Protein AF-A0A131YP50-F1 (afdb_monomer_lite)

Sequence (116 aa):
MTFRFIVFHRSYYYNGKKLSFRLEGDFDPRQKARMTIISKVGTLNQTEEIIFMSKRLTCAVVRVTPNFGSFVKMYDLRIRNSTTREPIESKCLDVFKSRAGRKIYVLYQNRCQYLP

Structure (mmCIF, N/CA/C/O backbone):
data_AF-A0A131YP50-F1
#
_entry.id   AF-A0A131YP50-F1
#
loop_
_atom_site.group_PDB
_atom_site.id
_atom_site.type_symbol
_atom_site.label_atom_id
_atom_site.label_alt_id
_atom_site.label_comp_id
_atom_site.label_asym_id
_atom_site.label_entity_id
_atom_site.label_seq_id
_atom_site.pdbx_PDB_ins_code
_atom_site.Cartn_x
_atom_site.Cartn_y
_atom_site.Cartn_z
_atom_site.occupancy
_atom_site.B_iso_or_equiv
_atom_site.auth_seq_id
_atom_site.auth_comp_id
_atom_site.auth_asym_id
_atom_site.auth_atom_id
_atom_site.pdbx_PDB_model_num
ATOM 1 N N . MET A 1 1 ? 14.961 -12.827 13.764 1.00 45.44 1 MET A N 1
ATOM 2 C CA . MET A 1 1 ? 15.251 -13.183 12.360 1.00 45.44 1 MET A CA 1
ATOM 3 C C . MET A 1 1 ? 14.744 -12.039 11.489 1.00 45.44 1 MET A C 1
ATOM 5 O O . MET A 1 1 ? 13.543 -11.812 11.455 1.00 45.44 1 MET A O 1
ATOM 9 N N . THR A 1 2 ? 15.636 -11.239 10.907 1.00 60.88 2 THR A N 1
ATOM 10 C CA . THR A 1 2 ? 15.261 -10.121 10.024 1.00 60.88 2 THR A CA 1
ATOM 11 C C . THR A 1 2 ? 15.394 -10.627 8.597 1.00 60.88 2 THR A C 1
ATOM 13 O O . THR A 1 2 ? 16.505 -10.866 8.131 1.00 60.88 2 THR A O 1
ATOM 16 N N . PHE A 1 3 ? 14.272 -10.888 7.932 1.00 70.38 3 PHE A N 1
ATOM 17 C CA . PHE A 1 3 ? 14.297 -11.335 6.543 1.00 70.38 3 PHE A CA 1
ATOM 18 C C . PHE A 1 3 ? 14.768 -10.183 5.657 1.00 70.38 3 PHE A C 1
ATOM 20 O O . PHE A 1 3 ? 14.215 -9.089 5.723 1.00 70.38 3 PHE A O 1
ATOM 27 N N . ARG A 1 4 ? 15.806 -10.431 4.852 1.00 86.94 4 ARG A N 1
ATOM 28 C CA . ARG A 1 4 ? 16.319 -9.459 3.879 1.00 86.94 4 ARG A CA 1
ATOM 29 C C . ARG A 1 4 ? 15.346 -9.277 2.714 1.00 86.94 4 ARG A C 1
ATOM 31 O O . ARG A 1 4 ? 15.115 -8.159 2.294 1.00 86.94 4 ARG A O 1
ATOM 38 N N . PHE A 1 5 ? 14.722 -10.359 2.256 1.00 90.75 5 PHE A N 1
ATOM 39 C CA . PHE A 1 5 ? 13.765 -10.339 1.155 1.00 90.75 5 PHE A CA 1
ATOM 40 C C . PHE A 1 5 ? 12.551 -11.228 1.446 1.00 90.75 5 PHE A C 1
ATOM 42 O O . PHE A 1 5 ? 12.571 -12.060 2.357 1.00 90.75 5 PHE A O 1
ATOM 49 N N . ILE A 1 6 ? 11.501 -11.064 0.646 1.00 91.81 6 ILE A N 1
ATOM 50 C CA . ILE A 1 6 ? 10.302 -11.900 0.632 1.00 91.81 6 ILE A CA 1
ATOM 51 C C . ILE A 1 6 ? 9.931 -12.261 -0.804 1.00 91.81 6 ILE A C 1
ATOM 53 O O . ILE A 1 6 ? 9.977 -11.431 -1.707 1.00 91.81 6 ILE A O 1
ATOM 57 N N . VAL A 1 7 ? 9.509 -13.504 -1.014 1.00 91.50 7 VAL A N 1
ATOM 58 C CA . VAL A 1 7 ? 8.858 -13.922 -2.256 1.00 91.50 7 VAL A CA 1
ATOM 59 C C . VAL A 1 7 ? 7.366 -14.022 -1.997 1.00 91.50 7 VAL A C 1
ATOM 61 O O . VAL A 1 7 ? 6.943 -14.678 -1.047 1.00 91.50 7 VAL A O 1
ATOM 64 N N . PHE A 1 8 ? 6.561 -13.400 -2.850 1.00 90.56 8 PHE A N 1
ATOM 65 C CA . PHE A 1 8 ? 5.110 -13.417 -2.710 1.00 90.56 8 PHE A CA 1
ATOM 66 C C . PHE A 1 8 ? 4.415 -13.448 -4.067 1.00 90.56 8 PHE A C 1
ATOM 68 O O . PHE A 1 8 ? 4.962 -13.032 -5.087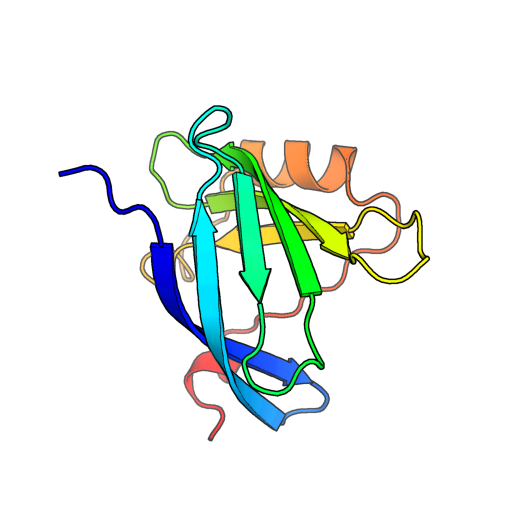 1.00 90.56 8 PHE A O 1
ATOM 75 N N . HIS A 1 9 ? 3.178 -13.936 -4.071 1.00 89.19 9 HIS A N 1
ATOM 76 C CA . HIS A 1 9 ? 2.296 -13.822 -5.223 1.00 89.19 9 HIS A CA 1
ATOM 77 C C . HIS A 1 9 ? 1.428 -12.579 -5.080 1.00 89.19 9 HIS A C 1
ATOM 79 O O . HIS A 1 9 ? 0.835 -12.338 -4.027 1.00 89.19 9 HIS A O 1
ATOM 85 N N . ARG A 1 10 ? 1.331 -11.795 -6.151 1.00 88.38 10 ARG A N 1
ATOM 86 C CA . ARG A 1 10 ? 0.412 -10.662 -6.235 1.00 88.38 10 ARG A CA 1
ATOM 87 C C . ARG A 1 10 ? -0.520 -10.846 -7.411 1.00 88.38 10 ARG A C 1
ATOM 89 O O . ARG A 1 10 ? -0.062 -11.032 -8.535 1.00 88.38 10 ARG A O 1
ATOM 96 N N . SER A 1 11 ? -1.812 -10.745 -7.135 1.00 85.69 11 SER A N 1
ATOM 97 C CA . SER A 1 11 ? -2.850 -10.738 -8.154 1.00 85.69 11 SER A CA 1
ATOM 98 C C . SER A 1 11 ? -3.301 -9.312 -8.450 1.00 85.69 11 SER A C 1
ATOM 100 O O . SER A 1 11 ? -3.556 -8.532 -7.534 1.00 85.69 11 SER A O 1
ATOM 102 N N . TYR A 1 12 ? -3.419 -8.994 -9.731 1.00 81.75 12 TYR A N 1
ATOM 103 C CA . TYR A 1 12 ? -3.972 -7.752 -10.248 1.00 81.75 12 TYR A CA 1
ATOM 104 C C . TYR A 1 12 ? -5.308 -8.057 -10.911 1.00 81.75 12 TYR A C 1
ATOM 106 O O . TYR A 1 12 ? -5.417 -9.010 -11.682 1.00 81.75 12 TYR A O 1
ATOM 114 N N . TYR A 1 13 ? -6.313 -7.244 -10.608 1.00 79.44 13 TYR A N 1
ATOM 115 C CA . TYR A 1 13 ? -7.654 -7.386 -11.155 1.00 79.44 13 TYR A CA 1
ATOM 116 C C . TYR A 1 13 ? -7.880 -6.291 -12.191 1.00 79.44 13 TYR A C 1
ATOM 118 O O . TYR A 1 13 ? -7.902 -5.108 -11.854 1.00 79.44 13 TYR A O 1
ATOM 126 N N . TYR A 1 14 ? -8.018 -6.682 -13.454 1.00 73.44 14 TYR A N 1
ATOM 127 C CA . TYR A 1 14 ? -8.229 -5.755 -14.560 1.00 73.44 14 TYR A CA 1
ATOM 128 C C . TYR A 1 14 ? -9.206 -6.356 -15.564 1.00 73.44 14 TYR A C 1
ATOM 130 O O . TYR A 1 14 ? -9.042 -7.497 -15.990 1.00 73.44 14 TYR A O 1
ATOM 138 N N . ASN A 1 15 ? -10.232 -5.587 -15.931 1.00 76.88 15 ASN A N 1
ATOM 139 C CA . ASN A 1 15 ? -11.249 -5.984 -16.906 1.00 76.88 15 ASN A CA 1
ATOM 140 C C . ASN A 1 15 ? -11.853 -7.387 -16.646 1.00 76.88 15 ASN A C 1
ATOM 142 O O . ASN A 1 15 ? -11.928 -8.226 -17.539 1.00 76.88 15 ASN A O 1
ATOM 146 N N . GLY A 1 16 ? -12.198 -7.678 -15.384 1.00 73.94 16 GLY A N 1
ATOM 147 C CA . GLY A 1 16 ? -12.763 -8.971 -14.968 1.00 73.94 16 GLY A CA 1
ATOM 148 C C . GLY A 1 16 ? -11.778 -10.147 -14.946 1.00 73.94 16 GLY A C 1
ATOM 149 O O . GLY A 1 16 ? -12.179 -11.254 -14.603 1.00 73.94 16 GLY A O 1
ATOM 150 N N . LYS A 1 17 ? -10.500 -9.926 -15.270 1.00 79.06 17 LYS A N 1
ATOM 151 C CA . LYS A 1 17 ? -9.445 -10.946 -15.245 1.00 79.06 17 LYS A CA 1
ATOM 152 C C . LYS A 1 17 ? -8.533 -10.766 -14.036 1.00 79.06 17 LYS A C 1
ATOM 154 O O . LYS A 1 17 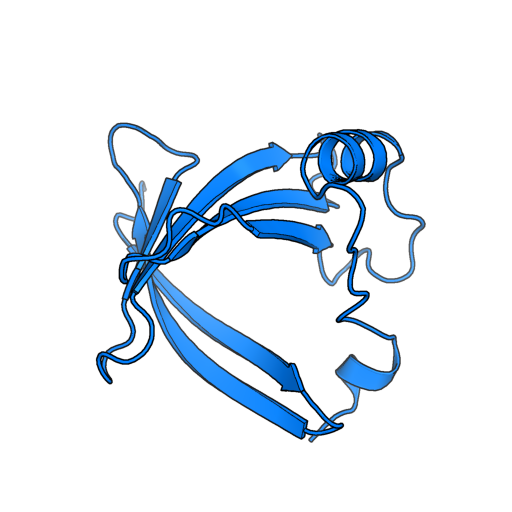? -8.299 -9.641 -13.585 1.00 79.06 17 LYS A O 1
ATOM 159 N N . LYS A 1 18 ? -7.985 -11.879 -13.551 1.00 84.75 18 LYS A N 1
ATOM 160 C CA . LYS A 1 18 ? -6.974 -11.938 -12.495 1.00 84.75 18 LYS A CA 1
ATOM 161 C C . LYS A 1 18 ? -5.624 -12.308 -13.110 1.00 84.75 18 LYS A C 1
ATOM 163 O O . LYS A 1 18 ? -5.466 -13.377 -13.687 1.00 84.75 18 LYS A O 1
ATOM 168 N N . LEU A 1 19 ? -4.638 -11.429 -12.979 1.00 83.44 19 LEU A N 1
ATOM 169 C CA . LEU A 1 19 ? -3.259 -11.683 -13.402 1.00 83.44 19 LEU A CA 1
ATOM 170 C C . LEU A 1 19 ? -2.392 -11.860 -12.164 1.00 83.44 19 LEU A C 1
ATOM 172 O O . LEU A 1 19 ? -2.280 -10.932 -11.368 1.00 83.44 19 LEU A O 1
ATOM 176 N N . SER A 1 20 ? -1.791 -13.034 -11.988 1.00 85.50 20 SER A N 1
ATOM 177 C CA . SER A 1 20 ? -0.980 -13.338 -10.806 1.00 85.50 20 SER A CA 1
ATOM 178 C C . SER A 1 20 ? 0.497 -13.429 -11.157 1.00 85.50 20 SER A C 1
ATOM 180 O O . SER A 1 20 ? 0.889 -14.207 -12.020 1.00 85.50 20 SER A O 1
ATOM 182 N N . PHE A 1 21 ? 1.322 -12.664 -10.447 1.00 85.50 21 PHE A N 1
ATOM 183 C CA . PHE A 1 21 ? 2.768 -12.627 -10.641 1.00 85.50 21 PHE A CA 1
ATOM 184 C C . PHE A 1 21 ? 3.476 -13.085 -9.374 1.00 85.50 21 PHE A C 1
ATOM 186 O O . PHE A 1 21 ? 3.102 -12.689 -8.267 1.00 85.50 21 PHE A O 1
ATOM 193 N N . ARG A 1 22 ? 4.516 -13.904 -9.540 1.00 88.94 22 ARG A N 1
ATOM 194 C CA . ARG A 1 22 ? 5.468 -14.220 -8.474 1.00 88.94 22 ARG A CA 1
ATOM 195 C C . ARG A 1 22 ? 6.511 -13.109 -8.431 1.00 88.94 22 ARG A C 1
ATOM 197 O O . ARG A 1 22 ? 7.260 -12.930 -9.389 1.00 88.94 22 ARG A O 1
ATOM 204 N N . LEU A 1 23 ? 6.540 -12.375 -7.331 1.00 90.12 23 LEU A N 1
ATOM 205 C CA . LEU A 1 23 ? 7.381 -11.203 -7.132 1.00 90.12 23 LEU A CA 1
ATOM 206 C C . LEU A 1 23 ? 8.385 -11.458 -6.013 1.00 90.12 23 LEU A C 1
ATOM 208 O O . LEU A 1 23 ? 8.130 -12.243 -5.096 1.00 90.12 23 LEU A O 1
ATOM 212 N N . GLU A 1 24 ? 9.516 -10.773 -6.100 1.00 91.94 24 GLU A N 1
ATOM 213 C CA . GLU A 1 24 ? 10.513 -10.708 -5.042 1.00 91.94 24 GLU A CA 1
ATOM 214 C C . GLU A 1 24 ? 10.572 -9.273 -4.521 1.00 91.94 24 GLU A C 1
ATOM 216 O O . GLU A 1 24 ? 10.618 -8.324 -5.305 1.00 91.94 24 GLU A O 1
ATOM 221 N N . GLY A 1 25 ? 10.492 -9.117 -3.205 1.00 92.06 25 GLY A N 1
ATOM 222 C CA . GLY A 1 25 ? 10.605 -7.843 -2.515 1.00 92.06 25 GLY A CA 1
ATOM 223 C C . GLY A 1 25 ? 11.841 -7.837 -1.631 1.00 92.06 25 GLY A C 1
ATOM 224 O O . GLY A 1 25 ? 11.914 -8.645 -0.711 1.00 92.06 25 GLY A O 1
ATOM 225 N N . ASP A 1 26 ? 12.784 -6.937 -1.887 1.00 92.50 26 ASP A N 1
ATOM 226 C CA . ASP A 1 26 ? 13.959 -6.709 -1.038 1.00 92.50 26 ASP A CA 1
ATOM 227 C C . ASP A 1 26 ? 13.659 -5.565 -0.061 1.00 92.50 26 ASP A C 1
ATOM 229 O O . ASP A 1 26 ? 13.211 -4.489 -0.474 1.00 92.50 26 ASP A O 1
ATOM 233 N N . PHE A 1 27 ? 13.844 -5.798 1.236 1.00 92.44 27 PHE A N 1
ATOM 234 C CA . PHE A 1 27 ? 13.576 -4.801 2.270 1.00 92.44 27 PHE A CA 1
ATOM 235 C C . PHE A 1 27 ? 14.779 -3.877 2.440 1.00 92.44 27 PHE A C 1
ATOM 237 O O . PHE A 1 27 ? 15.919 -4.327 2.551 1.00 92.44 27 PHE A O 1
ATOM 244 N N . ASP A 1 28 ? 14.528 -2.571 2.532 1.00 89.69 28 ASP A N 1
ATOM 245 C CA . ASP A 1 28 ? 15.595 -1.612 2.808 1.00 89.69 28 ASP A CA 1
ATOM 246 C C . ASP A 1 28 ? 16.072 -1.778 4.271 1.00 89.69 28 ASP A C 1
ATOM 248 O O . ASP A 1 28 ? 15.286 -1.585 5.207 1.00 89.69 28 ASP A O 1
ATOM 252 N N . PRO A 1 29 ? 17.357 -2.111 4.512 1.00 88.81 29 PRO A N 1
ATOM 253 C CA . PRO A 1 29 ? 17.870 -2.350 5.861 1.00 88.81 29 PRO A CA 1
ATOM 254 C C . PRO A 1 29 ? 17.897 -1.081 6.725 1.00 88.81 29 PRO A C 1
ATOM 256 O O . PRO A 1 29 ? 17.923 -1.173 7.954 1.00 88.81 29 PRO A O 1
ATOM 259 N N . ARG A 1 30 ? 17.889 0.104 6.102 1.00 90.50 30 ARG A N 1
ATOM 260 C CA . ARG A 1 30 ? 17.863 1.411 6.776 1.00 90.50 30 ARG A CA 1
ATOM 261 C C . ARG A 1 30 ? 16.438 1.939 6.918 1.00 90.50 30 ARG A C 1
ATOM 263 O O . ARG A 1 30 ? 16.152 2.666 7.866 1.00 90.50 30 ARG A O 1
ATOM 270 N N . GLN A 1 31 ? 15.539 1.567 6.008 1.00 91.12 31 GLN A N 1
ATOM 271 C CA . GLN A 1 31 ? 14.146 2.014 5.989 1.00 91.12 31 GLN A CA 1
ATOM 272 C C . GLN A 1 31 ? 13.189 0.822 6.059 1.00 91.12 31 GLN A C 1
ATOM 274 O O . GLN A 1 31 ? 12.668 0.365 5.050 1.00 91.12 31 GLN A O 1
ATOM 279 N N . LYS A 1 32 ? 12.870 0.363 7.276 1.00 88.50 32 LYS A N 1
ATOM 280 C CA . LYS A 1 32 ? 12.021 -0.828 7.509 1.00 88.50 32 LYS A CA 1
ATOM 281 C C . LYS A 1 32 ? 10.639 -0.787 6.838 1.00 88.50 32 LYS A C 1
ATOM 283 O O . LYS A 1 32 ? 10.024 -1.827 6.643 1.00 88.50 32 LYS A O 1
ATOM 288 N N . ALA A 1 33 ? 10.130 0.405 6.528 1.00 93.00 33 ALA A N 1
ATOM 289 C CA . ALA A 1 33 ? 8.848 0.598 5.855 1.00 93.00 33 ALA A CA 1
ATOM 290 C C . ALA A 1 33 ? 8.936 0.486 4.323 1.00 93.00 33 ALA A C 1
ATOM 292 O O . ALA A 1 33 ? 7.901 0.557 3.662 1.00 93.00 33 ALA A O 1
ATOM 293 N N . ARG A 1 34 ? 10.143 0.350 3.762 1.00 94.25 34 ARG A N 1
ATOM 294 C CA . ARG A 1 34 ? 10.425 0.401 2.330 1.00 94.25 34 ARG A CA 1
ATOM 295 C C . ARG A 1 34 ? 10.835 -0.971 1.800 1.00 94.25 34 ARG A C 1
ATOM 297 O O . ARG A 1 34 ? 11.687 -1.648 2.371 1.00 94.25 34 ARG A O 1
ATOM 304 N N . MET A 1 35 ? 10.245 -1.344 0.672 1.00 93.75 35 MET A N 1
ATOM 305 C CA . MET A 1 35 ? 10.520 -2.576 -0.056 1.00 93.75 35 MET A CA 1
ATOM 306 C C . MET A 1 35 ? 10.674 -2.268 -1.546 1.00 93.75 35 MET A C 1
ATOM 308 O O . MET A 1 35 ? 9.842 -1.573 -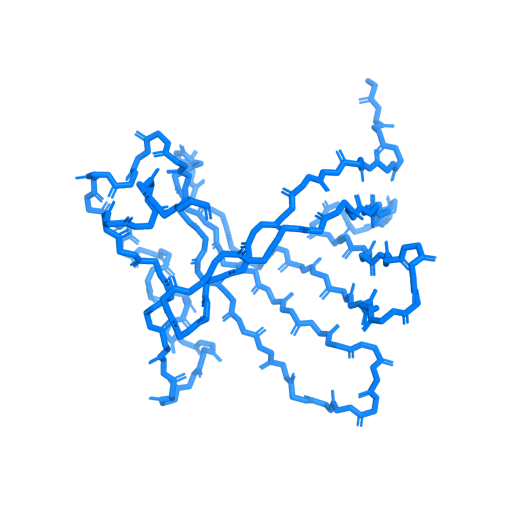2.131 1.00 93.75 35 MET A O 1
ATOM 312 N N . THR A 1 36 ? 11.716 -2.802 -2.171 1.00 92.31 36 THR A N 1
ATOM 313 C CA . THR A 1 36 ? 11.915 -2.731 -3.622 1.00 92.31 36 THR A CA 1
ATOM 314 C C . THR A 1 36 ? 11.427 -4.026 -4.243 1.00 92.31 36 THR A C 1
ATOM 316 O O . THR A 1 36 ? 11.887 -5.100 -3.874 1.00 92.31 36 THR A O 1
ATOM 319 N N . ILE A 1 37 ? 10.488 -3.932 -5.178 1.00 91.12 37 ILE A N 1
ATOM 320 C CA . ILE A 1 37 ? 9.923 -5.087 -5.870 1.00 91.12 37 ILE A CA 1
ATOM 321 C C . ILE A 1 37 ? 10.604 -5.255 -7.216 1.00 91.12 37 ILE A C 1
ATOM 323 O O . ILE A 1 37 ? 10.604 -4.330 -8.032 1.00 91.12 37 ILE A O 1
ATOM 327 N N . ILE A 1 38 ? 11.095 -6.469 -7.455 1.00 82.69 38 ILE A N 1
ATOM 328 C CA . ILE A 1 38 ? 11.735 -6.886 -8.696 1.00 82.69 38 ILE A CA 1
ATOM 329 C C . ILE A 1 38 ? 10.960 -8.086 -9.256 1.00 82.69 38 ILE A C 1
ATOM 331 O O . ILE A 1 38 ? 10.793 -9.122 -8.606 1.00 82.69 38 ILE A O 1
ATOM 335 N N . SER A 1 39 ? 10.458 -7.953 -10.483 1.00 74.44 39 SER A N 1
ATOM 336 C CA . SER A 1 39 ? 9.960 -9.085 -11.269 1.00 74.44 39 SER A CA 1
ATOM 337 C C . SER A 1 39 ? 11.134 -9.808 -11.928 1.00 74.44 39 SER A C 1
ATOM 339 O O . SER A 1 39 ? 11.930 -9.175 -12.620 1.00 74.44 39 SER A O 1
ATOM 341 N N . LYS A 1 40 ? 11.206 -11.142 -11.803 1.00 63.81 40 LYS A N 1
ATOM 342 C CA . LYS A 1 40 ? 12.200 -11.969 -12.523 1.00 63.81 40 LYS A CA 1
ATOM 343 C C . LYS A 1 40 ? 12.106 -11.839 -14.050 1.00 63.81 40 LYS A C 1
ATOM 345 O O . LYS A 1 40 ? 13.061 -12.162 -14.740 1.00 63.81 40 LYS A O 1
ATOM 350 N N . VAL A 1 41 ? 10.972 -11.358 -14.565 1.00 60.59 41 VAL A N 1
ATOM 351 C CA . VAL A 1 41 ? 10.721 -11.133 -16.000 1.00 60.59 41 VAL A CA 1
ATOM 352 C C . VAL A 1 41 ? 11.027 -9.675 -16.404 1.00 60.59 41 VAL A C 1
ATOM 354 O O . VAL A 1 41 ? 10.693 -9.250 -17.502 1.00 60.59 41 VAL A O 1
ATOM 357 N N . GLY A 1 42 ? 11.618 -8.866 -15.513 1.00 53.69 42 GLY A N 1
ATOM 358 C CA . GLY A 1 42 ? 12.086 -7.500 -15.801 1.00 53.69 42 GLY A CA 1
ATOM 359 C C . GLY A 1 42 ? 10.997 -6.434 -15.991 1.00 53.69 42 GLY A C 1
ATOM 360 O O . GLY A 1 42 ? 11.306 -5.252 -16.093 1.00 53.69 42 GLY A O 1
ATOM 361 N N . THR A 1 43 ? 9.719 -6.815 -16.000 1.00 63.78 43 THR A N 1
ATOM 362 C CA . THR A 1 43 ? 8.592 -5.928 -16.342 1.00 63.78 43 THR A CA 1
ATOM 363 C C . THR A 1 43 ? 8.075 -5.057 -15.197 1.00 63.78 43 THR A C 1
ATOM 365 O O . THR A 1 43 ? 7.444 -4.035 -15.450 1.00 63.78 43 THR A O 1
ATOM 368 N N . LEU A 1 44 ? 8.329 -5.429 -13.940 1.00 70.75 44 LEU A N 1
ATOM 369 C CA . LEU A 1 44 ? 7.888 -4.670 -12.767 1.00 70.75 44 LEU A CA 1
ATOM 370 C C . LEU A 1 44 ? 9.098 -4.336 -11.896 1.00 70.75 44 LEU A C 1
ATOM 372 O O . LEU A 1 44 ? 9.695 -5.226 -11.291 1.00 70.75 44 LEU A O 1
ATOM 376 N N . ASN A 1 45 ? 9.434 -3.050 -11.843 1.00 82.56 45 ASN A N 1
ATOM 377 C CA . ASN A 1 45 ? 10.456 -2.501 -10.966 1.00 82.56 45 ASN A CA 1
ATOM 378 C C . ASN A 1 45 ? 9.872 -1.271 -10.268 1.00 82.56 45 ASN A C 1
ATOM 380 O O . ASN A 1 45 ? 9.584 -0.258 -10.913 1.00 82.56 45 ASN A O 1
ATOM 384 N N . GLN A 1 46 ? 9.625 -1.381 -8.966 1.00 89.19 46 GLN A N 1
ATOM 385 C CA . GLN A 1 46 ? 9.003 -0.309 -8.192 1.00 89.19 46 GLN A CA 1
ATOM 386 C C . GLN A 1 46 ? 9.424 -0.356 -6.729 1.00 89.19 46 GLN A C 1
ATOM 388 O O . GLN A 1 46 ? 9.707 -1.417 -6.177 1.00 89.19 46 GLN A O 1
ATOM 393 N N . THR A 1 47 ? 9.398 0.803 -6.087 1.00 92.06 47 THR A N 1
ATOM 394 C CA . THR A 1 47 ? 9.539 0.933 -4.639 1.00 92.06 47 THR A CA 1
ATOM 395 C C . THR A 1 47 ? 8.162 1.054 -3.994 1.00 92.06 47 THR A C 1
ATOM 397 O O . THR A 1 47 ? 7.339 1.860 -4.430 1.00 92.06 47 THR A O 1
ATOM 400 N N . GLU A 1 48 ? 7.936 0.312 -2.916 1.00 93.88 48 GLU A N 1
ATOM 401 C CA . GLU A 1 48 ? 6.768 0.432 -2.048 1.00 93.88 48 GLU A CA 1
ATOM 402 C C . GLU A 1 48 ? 7.182 0.880 -0.650 1.00 93.88 48 GLU A C 1
ATOM 404 O O . GLU A 1 48 ? 8.088 0.307 -0.053 1.00 93.88 48 GLU A O 1
ATOM 409 N N . GLU A 1 49 ? 6.514 1.899 -0.117 1.00 95.50 49 GLU A N 1
ATOM 410 C CA . GLU A 1 49 ? 6.797 2.459 1.204 1.00 95.50 49 GLU A CA 1
ATOM 411 C C . GLU A 1 49 ? 5.504 2.571 2.017 1.00 95.50 49 GLU A C 1
ATOM 413 O O . GLU A 1 49 ? 4.558 3.241 1.600 1.00 95.50 49 GLU A O 1
ATOM 418 N N . ILE A 1 50 ? 5.443 1.935 3.187 1.00 96.44 50 ILE A N 1
ATOM 419 C CA . ILE A 1 50 ? 4.322 2.096 4.119 1.00 96.44 50 ILE A CA 1
ATOM 420 C C . ILE A 1 50 ? 4.429 3.479 4.766 1.00 96.44 50 ILE A C 1
ATOM 422 O O . ILE A 1 50 ? 5.300 3.721 5.596 1.00 96.44 50 ILE A O 1
ATOM 426 N N . ILE A 1 51 ? 3.511 4.380 4.418 1.00 96.44 51 ILE A N 1
ATOM 427 C CA . ILE A 1 51 ? 3.481 5.743 4.975 1.00 96.44 51 ILE A CA 1
ATOM 428 C C . ILE A 1 51 ? 2.534 5.865 6.170 1.00 96.44 51 ILE A C 1
ATOM 430 O O . ILE A 1 51 ? 2.617 6.817 6.941 1.00 96.44 51 ILE A O 1
ATOM 434 N N . PHE A 1 52 ? 1.607 4.917 6.305 1.00 97.31 52 PHE A N 1
ATOM 435 C CA . PHE A 1 52 ? 0.712 4.804 7.446 1.00 97.31 52 PHE A CA 1
ATOM 436 C C . PHE A 1 52 ? 0.241 3.361 7.595 1.00 97.31 52 PHE A C 1
ATOM 438 O O . PHE A 1 52 ? -0.066 2.697 6.607 1.00 97.31 52 PHE A O 1
ATOM 445 N N . MET A 1 53 ? 0.139 2.894 8.834 1.00 96.88 53 MET A N 1
ATOM 446 C CA . MET A 1 53 ? -0.386 1.579 9.175 1.00 96.88 53 MET A CA 1
ATOM 447 C C . MET A 1 53 ? -1.306 1.717 10.385 1.00 96.88 53 MET A C 1
ATOM 449 O O . MET A 1 53 ? -0.951 2.360 11.375 1.00 96.88 53 MET A O 1
ATOM 453 N N . SER A 1 54 ? -2.497 1.130 10.293 1.00 96.75 54 SER A N 1
ATOM 454 C CA . SER A 1 54 ? -3.432 1.055 11.421 1.00 96.75 54 SER A CA 1
ATOM 455 C C . SER A 1 54 ? -2.821 0.286 12.594 1.00 96.75 54 SER A C 1
ATOM 457 O O . SER A 1 54 ? -2.098 -0.692 12.404 1.00 96.75 54 SER A O 1
ATOM 459 N N . LYS A 1 55 ? -3.158 0.679 13.829 1.00 95.56 55 LYS A N 1
ATOM 460 C CA . LYS A 1 55 ? -2.694 -0.029 15.038 1.00 95.56 55 LYS A CA 1
ATOM 461 C C . LYS A 1 55 ? -3.225 -1.464 15.108 1.00 95.56 55 LYS A C 1
ATOM 463 O O . LYS A 1 55 ? -2.534 -2.342 15.607 1.00 95.56 55 LYS A O 1
ATOM 468 N N . ARG A 1 56 ? -4.434 -1.701 14.583 1.00 95.19 56 ARG A N 1
ATOM 469 C CA . ARG A 1 56 ? -5.060 -3.031 14.499 1.00 95.19 56 ARG A CA 1
ATOM 470 C C . ARG A 1 56 ? -4.543 -3.863 13.315 1.00 95.19 56 ARG A C 1
ATOM 472 O O . ARG A 1 56 ? -4.967 -5.003 13.152 1.00 95.19 56 ARG A O 1
ATOM 479 N N . LEU A 1 57 ? -3.637 -3.319 12.493 1.00 94.88 57 LEU A N 1
ATOM 480 C CA . LEU A 1 57 ? -3.070 -3.982 11.312 1.00 94.88 57 LEU A CA 1
ATOM 481 C C . LEU A 1 57 ? -4.141 -4.448 10.305 1.00 94.88 57 LEU A C 1
ATOM 483 O O . LEU A 1 57 ? -3.970 -5.473 9.642 1.00 94.88 57 LEU A O 1
ATOM 487 N N . THR A 1 58 ? -5.254 -3.719 10.205 1.00 95.88 58 THR A N 1
ATOM 488 C CA . THR A 1 58 ? -6.370 -4.006 9.283 1.00 95.88 58 THR A CA 1
ATOM 489 C C . THR A 1 58 ? -6.169 -3.324 7.934 1.00 95.88 58 THR A C 1
ATOM 491 O O . THR A 1 58 ? -6.606 -3.825 6.903 1.00 95.88 58 THR A O 1
ATOM 494 N N . CYS A 1 59 ? -5.473 -2.188 7.929 1.00 96.62 59 CYS A N 1
ATOM 495 C CA . CYS A 1 59 ? -5.183 -1.403 6.742 1.00 96.62 59 CYS A CA 1
ATOM 496 C C . CYS A 1 59 ? -3.825 -0.700 6.812 1.00 96.62 59 CYS A C 1
ATOM 498 O O . CYS A 1 59 ? -3.301 -0.406 7.896 1.00 96.62 59 CYS A O 1
ATOM 500 N N . ALA A 1 60 ? -3.282 -0.407 5.633 1.00 97.62 60 ALA A N 1
ATOM 501 C CA . ALA A 1 60 ? -2.075 0.382 5.443 1.00 97.62 60 ALA A CA 1
ATOM 502 C C . ALA A 1 60 ? -2.194 1.257 4.190 1.00 97.62 60 ALA A C 1
ATOM 504 O O . ALA A 1 60 ? -2.810 0.860 3.198 1.00 97.62 60 ALA A O 1
ATOM 505 N N . VAL A 1 61 ? -1.572 2.433 4.230 1.00 97.38 61 VAL A N 1
ATOM 506 C CA . VAL A 1 61 ? -1.394 3.296 3.062 1.00 97.38 61 VAL A CA 1
ATOM 507 C C . VAL A 1 61 ? 0.034 3.126 2.568 1.00 97.38 61 VAL A C 1
ATOM 509 O O . VAL A 1 61 ? 0.989 3.346 3.319 1.00 97.38 61 VAL A O 1
ATOM 512 N N . VAL A 1 62 ? 0.173 2.722 1.309 1.00 96.75 62 VAL A N 1
ATOM 513 C CA . VAL A 1 62 ? 1.458 2.406 0.683 1.00 96.75 62 VAL A CA 1
ATOM 514 C C . VAL A 1 62 ? 1.709 3.382 -0.452 1.00 96.75 62 VAL A C 1
ATOM 516 O O . VAL A 1 62 ? 0.891 3.509 -1.356 1.00 96.75 62 VAL A O 1
ATOM 519 N N . ARG A 1 63 ? 2.841 4.079 -0.419 1.00 94.50 63 ARG A N 1
ATOM 520 C CA . ARG A 1 63 ? 3.328 4.879 -1.542 1.00 94.50 63 ARG A CA 1
ATOM 521 C C . ARG A 1 63 ? 4.021 3.950 -2.527 1.00 94.50 63 ARG A C 1
ATOM 523 O O . ARG A 1 63 ? 4.951 3.244 -2.145 1.00 94.50 63 ARG A O 1
ATOM 530 N N . VAL A 1 64 ? 3.586 3.976 -3.778 1.00 91.81 64 VAL A N 1
ATOM 531 C CA . VAL A 1 64 ? 4.142 3.175 -4.868 1.00 91.81 64 VAL A CA 1
ATOM 532 C C . VAL A 1 64 ? 4.853 4.116 -5.834 1.00 91.81 64 VAL A C 1
ATOM 534 O O . VAL A 1 64 ? 4.247 5.036 -6.387 1.00 91.81 64 VAL A O 1
ATOM 537 N N . THR A 1 65 ? 6.155 3.900 -6.007 1.00 90.19 65 THR A N 1
ATOM 538 C CA . THR A 1 65 ? 7.012 4.681 -6.906 1.00 90.19 65 THR A CA 1
ATOM 539 C C . THR A 1 65 ? 7.552 3.752 -7.991 1.00 90.19 65 THR A C 1
ATOM 541 O O . THR A 1 65 ? 8.403 2.914 -7.684 1.00 90.19 65 THR A O 1
ATOM 544 N N . PRO A 1 66 ? 7.069 3.853 -9.241 1.00 84.56 66 PRO A N 1
ATOM 545 C CA . PRO A 1 66 ? 7.650 3.120 -10.359 1.00 84.56 66 PRO A CA 1
ATOM 546 C C . PRO A 1 66 ? 9.098 3.562 -10.587 1.00 84.56 66 PRO A C 1
ATOM 548 O O . PRO A 1 66 ? 9.391 4.754 -10.552 1.00 84.56 66 PRO A O 1
ATOM 551 N N . ASN A 1 67 ? 9.996 2.623 -10.878 1.00 76.44 67 ASN A N 1
ATOM 552 C CA . ASN A 1 67 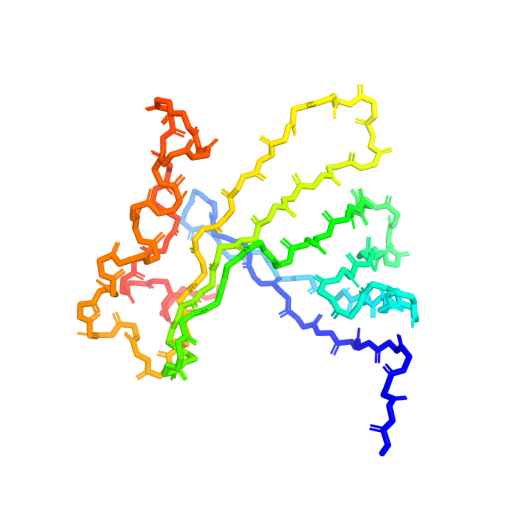? 11.401 2.940 -11.158 1.00 76.44 67 ASN A CA 1
ATOM 553 C C . ASN A 1 67 ? 11.654 3.277 -12.649 1.00 76.44 67 ASN A C 1
ATOM 555 O O . ASN A 1 67 ? 12.799 3.445 -13.054 1.00 76.44 67 ASN A O 1
ATOM 559 N N . PHE A 1 68 ? 10.598 3.406 -13.467 1.00 66.12 68 PHE A N 1
ATOM 560 C CA . PHE A 1 68 ? 10.668 3.748 -14.894 1.00 66.12 68 PHE A CA 1
ATOM 561 C C . PHE A 1 68 ? 10.154 5.171 -15.153 1.00 66.12 68 PHE A C 1
ATOM 563 O O . PHE A 1 68 ? 8.965 5.355 -15.402 1.00 66.12 68 PHE A O 1
ATOM 570 N N . GLY A 1 69 ? 11.043 6.169 -15.075 1.00 53.81 69 GLY A N 1
ATOM 571 C CA . GLY A 1 69 ? 10.922 7.508 -15.694 1.00 53.81 69 GLY A CA 1
ATOM 572 C C . GLY A 1 69 ? 9.751 8.423 -15.292 1.00 53.81 69 GLY A C 1
ATOM 573 O O . GLY A 1 69 ? 9.769 9.606 -15.617 1.00 53.81 69 GLY A O 1
ATOM 574 N N . SER A 1 70 ? 8.741 7.919 -14.588 1.00 57.78 70 SER A N 1
ATOM 575 C CA . SER A 1 70 ? 7.555 8.666 -14.183 1.00 57.78 70 SER A CA 1
ATOM 576 C C . SER A 1 70 ? 7.677 9.101 -12.729 1.00 57.78 70 SER A C 1
ATOM 578 O O . SER A 1 70 ? 7.677 8.281 -11.815 1.00 57.78 70 SER A O 1
ATOM 580 N N . PHE A 1 71 ? 7.708 10.414 -12.501 1.00 61.78 71 PHE A N 1
ATOM 581 C CA . PHE A 1 71 ? 7.659 11.016 -11.164 1.00 61.78 71 PHE A CA 1
ATOM 582 C C . PHE A 1 71 ? 6.279 10.894 -10.490 1.00 61.78 71 PHE A C 1
ATOM 584 O O . PHE A 1 71 ? 6.063 11.446 -9.406 1.00 61.78 71 PHE A O 1
ATOM 591 N N . VAL A 1 72 ? 5.317 10.207 -11.118 1.00 72.88 72 VAL A N 1
ATOM 592 C CA . VAL A 1 72 ? 3.957 10.080 -10.593 1.00 72.88 72 VAL A CA 1
ATOM 593 C C . VAL A 1 72 ? 3.955 9.110 -9.414 1.00 72.88 72 VAL A C 1
ATOM 595 O O . VAL A 1 72 ? 3.996 7.891 -9.570 1.00 72.88 72 VAL A O 1
ATOM 598 N N . LYS A 1 73 ? 3.876 9.679 -8.210 1.00 76.69 73 LYS A N 1
ATOM 599 C CA . LYS A 1 73 ? 3.666 8.934 -6.967 1.00 76.69 73 LYS A CA 1
ATOM 600 C C . LYS A 1 73 ? 2.235 8.415 -6.942 1.00 76.69 73 LYS A C 1
ATOM 602 O O . LYS A 1 73 ? 1.291 9.205 -6.933 1.00 76.69 73 LYS A O 1
ATOM 607 N N . MET A 1 74 ? 2.087 7.099 -6.898 1.00 89.62 74 MET A N 1
ATOM 608 C CA . MET A 1 74 ? 0.804 6.450 -6.661 1.00 89.62 74 MET A CA 1
ATOM 609 C C . MET A 1 74 ? 0.688 6.090 -5.183 1.00 89.62 74 MET A C 1
ATOM 611 O O . MET A 1 74 ? 1.689 5.942 -4.477 1.00 89.62 74 MET A O 1
ATOM 615 N N . TYR A 1 75 ? -0.543 5.963 -4.709 1.00 93.50 75 TYR A N 1
ATOM 616 C CA . TYR A 1 75 ? -0.824 5.515 -3.356 1.00 93.50 75 TYR A CA 1
ATOM 617 C C . TYR A 1 75 ? -1.834 4.382 -3.429 1.00 93.50 75 TYR A C 1
ATOM 619 O O . TY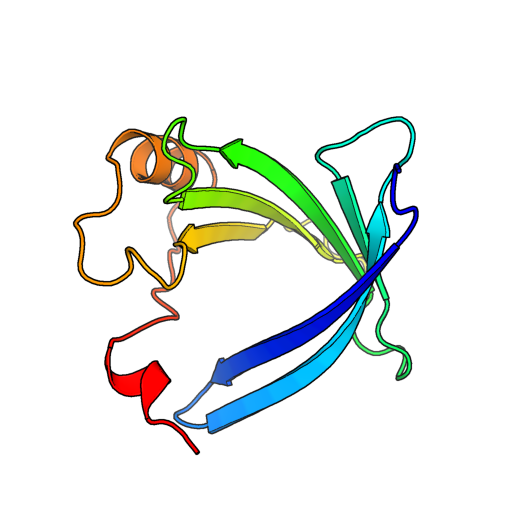R A 1 75 ? -2.826 4.490 -4.147 1.00 93.50 75 TYR A O 1
ATOM 627 N N . ASP A 1 76 ? -1.592 3.336 -2.652 1.00 94.12 76 ASP A N 1
ATOM 628 C CA . ASP A 1 76 ? -2.523 2.242 -2.434 1.00 94.12 76 ASP A CA 1
ATOM 629 C C . ASP A 1 76 ? -3.083 2.346 -1.019 1.00 94.12 76 ASP A C 1
ATOM 631 O O . ASP A 1 76 ? -2.335 2.512 -0.052 1.00 94.12 76 ASP A O 1
ATOM 635 N N . LEU A 1 77 ? -4.390 2.151 -0.885 1.00 95.50 77 LEU A N 1
ATOM 636 C CA . LEU A 1 77 ? -5.005 1.763 0.376 1.00 95.50 77 LEU A CA 1
ATOM 637 C C . LEU A 1 77 ? -5.168 0.243 0.372 1.00 95.50 77 LEU A C 1
ATOM 639 O O . LEU A 1 77 ? -5.979 -0.300 -0.376 1.00 95.50 77 LEU A O 1
ATOM 643 N N . ARG A 1 78 ? -4.382 -0.449 1.197 1.00 95.06 78 ARG A N 1
ATOM 644 C CA . ARG A 1 78 ? -4.398 -1.913 1.293 1.00 95.06 78 ARG A CA 1
ATOM 645 C C . ARG A 1 78 ? -5.147 -2.338 2.541 1.00 95.06 78 ARG A C 1
ATOM 647 O O . ARG A 1 78 ? -4.871 -1.821 3.621 1.00 95.06 78 ARG A O 1
ATOM 654 N N . ILE A 1 79 ? -6.060 -3.291 2.382 1.00 94.06 79 ILE A N 1
ATOM 655 C CA . ILE A 1 79 ? -6.857 -3.876 3.463 1.00 94.06 79 ILE A CA 1
ATOM 656 C C . ILE A 1 79 ? -6.419 -5.324 3.665 1.00 94.06 79 ILE A C 1
ATOM 658 O O . ILE A 1 79 ? -6.166 -6.052 2.702 1.00 94.06 79 ILE A O 1
ATOM 662 N N . ARG A 1 80 ? -6.314 -5.747 4.921 1.00 93.19 80 ARG A N 1
ATOM 663 C CA . ARG A 1 80 ? -5.985 -7.121 5.282 1.00 93.19 80 ARG A CA 1
ATOM 664 C C . ARG A 1 80 ? -7.151 -8.031 4.913 1.00 93.19 80 ARG A C 1
ATOM 666 O O . ARG A 1 80 ? -8.298 -7.733 5.225 1.00 93.19 80 ARG A O 1
ATOM 673 N N . ASN A 1 81 ? -6.853 -9.171 4.288 1.00 89.12 81 ASN A N 1
ATOM 674 C CA . ASN A 1 81 ? -7.887 -10.075 3.774 1.00 89.12 81 ASN A CA 1
ATOM 675 C C . ASN A 1 81 ? -8.924 -10.473 4.844 1.00 89.12 81 ASN A C 1
ATOM 677 O O . ASN A 1 81 ? -10.124 -10.460 4.576 1.00 89.12 81 ASN A O 1
ATOM 681 N N . SER A 1 82 ? -8.463 -10.746 6.071 1.00 89.94 82 SER A N 1
ATOM 682 C CA . SER A 1 82 ? -9.308 -11.137 7.208 1.00 89.94 82 SER A CA 1
ATOM 683 C C . SER A 1 82 ? -10.304 -10.063 7.655 1.00 89.94 82 SER A C 1
ATOM 685 O O . SER A 1 82 ? -11.264 -10.401 8.332 1.00 89.94 82 SER A O 1
ATOM 687 N N . THR A 1 83 ? -10.102 -8.797 7.277 1.00 91.06 83 THR A N 1
ATOM 688 C CA . THR A 1 83 ? -10.955 -7.662 7.671 1.00 91.06 83 THR A CA 1
ATOM 689 C C . THR A 1 83 ? -11.639 -7.006 6.472 1.00 91.06 83 THR A C 1
ATOM 691 O O . THR A 1 83 ? -12.156 -5.903 6.580 1.00 91.06 83 THR A O 1
ATOM 694 N N . THR A 1 84 ? -11.662 -7.663 5.307 1.00 86.62 84 THR A N 1
ATOM 695 C CA . THR A 1 84 ? -12.291 -7.119 4.083 1.00 86.62 84 THR A CA 1
ATOM 696 C C . THR A 1 84 ? -13.804 -6.929 4.194 1.00 86.62 84 THR A C 1
ATOM 698 O O . THR A 1 84 ? -14.375 -6.170 3.417 1.00 86.62 84 THR A O 1
ATOM 701 N N . ARG A 1 85 ? -14.451 -7.608 5.149 1.00 86.44 85 ARG A N 1
ATOM 702 C CA . ARG A 1 85 ? -15.882 -7.460 5.454 1.00 86.44 85 ARG A CA 1
ATOM 703 C C . ARG A 1 85 ? -16.164 -6.395 6.520 1.00 86.44 85 ARG A C 1
ATOM 705 O O . ARG A 1 85 ? -17.322 -6.057 6.732 1.00 86.44 85 ARG A O 1
ATOM 712 N N . GLU A 1 86 ? -15.131 -5.893 7.194 1.00 89.44 86 GLU A N 1
ATOM 713 C CA . GLU A 1 86 ? -15.254 -4.823 8.184 1.00 89.44 86 GLU A CA 1
ATOM 714 C C . GLU A 1 86 ? -15.177 -3.448 7.499 1.00 89.44 86 GLU A C 1
ATOM 716 O O . GLU A 1 86 ? -14.537 -3.306 6.450 1.00 89.44 86 GLU A O 1
ATOM 721 N N . PRO A 1 87 ? -15.781 -2.403 8.092 1.00 90.44 87 PRO A N 1
ATOM 722 C CA . PRO A 1 87 ? -15.540 -1.033 7.665 1.00 90.44 87 PRO A CA 1
ATOM 723 C C . PRO A 1 87 ? -14.049 -0.684 7.726 1.00 90.44 87 PRO A C 1
ATOM 725 O O . PRO A 1 87 ? -13.358 -0.993 8.697 1.00 90.44 87 PRO A O 1
ATOM 728 N N . ILE A 1 88 ? -13.555 0.007 6.698 1.00 92.56 88 ILE A N 1
ATOM 729 C CA . ILE A 1 88 ? -12.177 0.504 6.683 1.00 92.56 88 ILE A CA 1
ATOM 730 C C . ILE A 1 88 ? -12.019 1.557 7.784 1.00 92.56 88 ILE A C 1
ATOM 732 O O . ILE A 1 88 ? -12.829 2.479 7.885 1.00 92.56 88 ILE A O 1
ATOM 736 N N . GLU A 1 89 ? -10.947 1.463 8.574 1.00 95.38 89 GLU A N 1
ATOM 737 C CA . GLU A 1 89 ? -10.639 2.466 9.595 1.00 95.38 89 GLU A CA 1
ATOM 738 C C . GLU A 1 89 ? -10.522 3.870 8.976 1.00 95.38 89 GLU A C 1
ATOM 740 O O . GLU A 1 89 ? -9.746 4.088 8.036 1.00 95.38 89 GLU A O 1
ATOM 745 N N . SER A 1 90 ? -11.252 4.837 9.544 1.00 95.12 90 SER A N 1
ATOM 746 C CA . SER A 1 90 ? -11.321 6.224 9.056 1.00 95.12 90 SER A CA 1
ATOM 747 C C . SER A 1 90 ? -9.939 6.835 8.850 1.00 95.12 90 SER A C 1
ATOM 749 O O . SER A 1 90 ? -9.657 7.395 7.799 1.00 95.12 90 SER A O 1
ATOM 751 N N . LYS A 1 91 ? -9.013 6.603 9.784 1.00 96.38 91 LYS A N 1
ATOM 752 C CA . LYS A 1 91 ? -7.656 7.148 9.705 1.00 96.38 91 LYS A CA 1
ATOM 753 C C . LYS A 1 91 ? -6.867 6.664 8.480 1.00 96.38 91 LYS A C 1
ATOM 755 O O . LYS A 1 91 ? -6.095 7.436 7.917 1.00 96.38 91 LYS A O 1
ATOM 760 N N . CYS A 1 92 ? -7.055 5.418 8.034 1.00 96.19 92 CYS A N 1
ATOM 761 C CA . CYS A 1 92 ? -6.445 4.945 6.786 1.00 96.19 92 CYS A CA 1
ATOM 762 C C . CYS A 1 92 ? -7.048 5.658 5.572 1.00 96.19 92 CYS A C 1
ATOM 764 O O . CYS A 1 92 ? -6.307 6.049 4.670 1.00 96.19 92 CYS A O 1
ATOM 766 N N . LEU A 1 93 ? -8.373 5.841 5.560 1.00 94.31 93 LEU A N 1
ATOM 767 C CA . LEU A 1 93 ? -9.070 6.571 4.502 1.00 94.31 93 LEU A CA 1
ATOM 768 C C . LEU A 1 93 ? -8.626 8.033 4.441 1.00 94.31 93 LEU A C 1
ATOM 770 O O . LEU A 1 93 ? -8.349 8.523 3.350 1.00 94.31 93 LEU A O 1
ATOM 774 N N . ASP A 1 94 ? -8.517 8.707 5.582 1.00 95.12 94 ASP A N 1
ATOM 775 C CA . ASP A 1 94 ? -8.130 10.116 5.663 1.00 95.12 94 ASP A CA 1
ATOM 776 C C . ASP A 1 94 ? -6.702 10.319 5.156 1.00 95.12 94 ASP A C 1
ATOM 778 O O . ASP A 1 94 ? -6.453 11.154 4.281 1.00 95.12 94 ASP A O 1
ATOM 782 N N . VAL A 1 95 ? -5.763 9.487 5.627 1.00 95.81 95 VAL A N 1
ATOM 783 C CA . VAL A 1 95 ? -4.380 9.525 5.141 1.00 95.81 95 VAL A CA 1
ATOM 784 C C . VAL A 1 95 ? -4.332 9.224 3.647 1.00 95.81 95 VAL A C 1
ATOM 786 O O . VAL A 1 95 ? -3.685 9.962 2.910 1.00 95.81 95 VAL A O 1
ATOM 789 N N . PHE A 1 96 ? -5.035 8.198 3.168 1.00 95.81 96 PHE A N 1
ATOM 7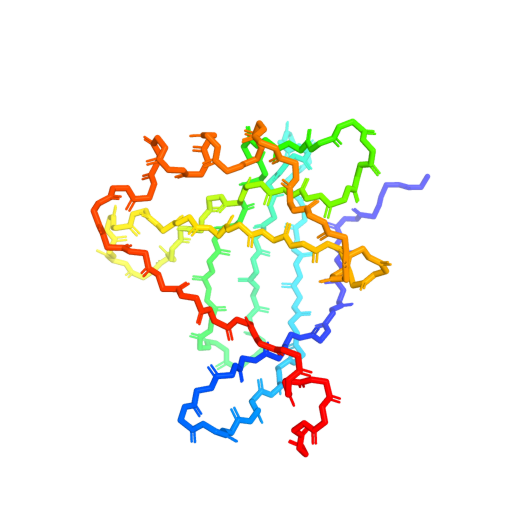90 C CA . PHE A 1 96 ? -5.070 7.870 1.745 1.00 95.81 96 PHE A CA 1
ATOM 791 C C . PHE A 1 96 ? -5.623 9.022 0.892 1.00 95.81 96 PHE A C 1
ATOM 793 O O . PHE A 1 96 ? -4.963 9.449 -0.056 1.00 95.81 96 PHE A O 1
ATOM 800 N N . LYS A 1 97 ? -6.781 9.583 1.257 1.00 93.50 97 LYS A N 1
ATOM 801 C CA . LYS A 1 97 ? -7.422 10.697 0.538 1.00 93.50 97 LYS A CA 1
ATOM 802 C C . LYS A 1 97 ? -6.545 11.948 0.511 1.00 93.50 97 LYS A C 1
ATOM 804 O O . LYS A 1 97 ? -6.473 12.609 -0.520 1.00 93.50 97 LYS A O 1
ATOM 809 N N . SER A 1 98 ? -5.812 12.229 1.593 1.00 93.50 98 SER A N 1
ATOM 810 C CA . SER A 1 98 ? -4.863 13.353 1.640 1.00 93.50 98 SER A CA 1
ATOM 811 C C . SER A 1 98 ? -3.683 13.209 0.665 1.00 93.50 98 SER A C 1
ATOM 813 O O . SER A 1 98 ? -2.998 14.189 0.378 1.00 93.50 98 SER A O 1
ATOM 815 N N . ARG A 1 99 ? -3.423 11.994 0.154 1.00 92.31 99 ARG A N 1
ATOM 816 C CA . ARG A 1 99 ? -2.263 11.670 -0.694 1.00 92.31 99 ARG A CA 1
ATOM 817 C C . ARG A 1 99 ? -2.632 11.334 -2.137 1.00 92.31 99 ARG A C 1
ATOM 819 O O . ARG A 1 99 ? -1.917 11.745 -3.044 1.00 92.31 99 ARG A O 1
ATOM 826 N N . ALA A 1 100 ? -3.726 10.603 -2.350 1.00 85.69 100 ALA A N 1
ATOM 827 C CA . ALA A 1 100 ? -4.140 10.091 -3.659 1.00 85.69 100 ALA A CA 1
ATOM 828 C C . ALA A 1 100 ? -4.660 11.178 -4.622 1.00 85.69 100 ALA A C 1
ATOM 830 O O . ALA A 1 100 ? -4.791 10.936 -5.822 1.00 85.69 100 ALA A O 1
ATOM 831 N N . GLY A 1 101 ? -4.946 12.385 -4.123 1.00 81.06 101 GLY A N 1
ATOM 832 C CA . GLY A 1 101 ? -5.522 13.458 -4.929 1.00 81.06 101 GLY A CA 1
ATOM 833 C C . GLY A 1 101 ? -6.963 13.150 -5.348 1.00 81.06 101 GLY A C 1
ATOM 834 O O . GLY A 1 101 ? -7.709 12.500 -4.621 1.00 81.06 101 GLY A O 1
ATOM 835 N N . ARG A 1 102 ? -7.384 13.650 -6.519 1.00 76.62 102 ARG A N 1
ATOM 836 C CA . ARG A 1 102 ? -8.795 13.592 -6.957 1.00 76.62 102 ARG A CA 1
ATOM 837 C C . ARG A 1 102 ? -9.207 12.276 -7.626 1.00 76.62 102 ARG A C 1
ATOM 839 O O . ARG A 1 102 ? -10.389 11.951 -7.620 1.00 76.62 102 ARG A O 1
ATOM 846 N N . LYS A 1 103 ? -8.273 11.533 -8.232 1.00 81.44 103 LYS A N 1
ATOM 847 C CA . LYS A 1 103 ? -8.579 10.286 -8.956 1.00 81.44 103 LYS A CA 1
ATOM 848 C C . LYS A 1 103 ? -8.319 9.084 -8.051 1.00 81.44 103 LYS A C 1
ATOM 850 O O . LYS A 1 103 ? -7.171 8.733 -7.809 1.00 81.44 103 LYS A O 1
ATOM 855 N N . ILE A 1 104 ? -9.392 8.455 -7.577 1.00 84.50 104 ILE A N 1
ATOM 856 C CA . ILE A 1 104 ? -9.349 7.252 -6.739 1.00 84.50 104 ILE A CA 1
ATOM 857 C C . ILE A 1 104 ? -10.007 6.105 -7.505 1.00 84.50 104 ILE A C 1
ATOM 859 O O . ILE A 1 104 ? -11.119 6.255 -8.007 1.00 84.50 104 ILE A O 1
ATOM 863 N N . TYR A 1 105 ? -9.338 4.953 -7.561 1.00 84.38 105 TYR A N 1
ATOM 864 C CA . TYR A 1 105 ? -9.856 3.745 -8.200 1.00 84.38 105 TYR A CA 1
ATOM 865 C C . TYR A 1 105 ? -10.114 2.665 -7.150 1.00 84.38 105 TYR A C 1
ATOM 867 O O . TYR A 1 105 ? -9.211 2.279 -6.408 1.00 84.38 105 TYR A O 1
ATOM 875 N N . VAL A 1 106 ? -11.346 2.155 -7.095 1.00 83.44 106 VAL A N 1
ATOM 876 C CA . VAL A 1 106 ? -11.697 1.015 -6.239 1.00 83.44 106 VAL A CA 1
ATOM 877 C C . VAL A 1 106 ? -11.390 -0.272 -7.001 1.00 83.44 106 VAL A C 1
ATOM 879 O O . VAL A 1 106 ? -12.152 -0.683 -7.873 1.00 83.44 106 VAL A O 1
ATOM 882 N N . LEU A 1 107 ? -10.245 -0.885 -6.693 1.00 79.69 107 LEU A N 1
ATOM 883 C CA . LEU A 1 107 ? -9.744 -2.064 -7.414 1.00 79.69 107 LEU A CA 1
ATOM 884 C C . LEU A 1 107 ? -10.292 -3.395 -6.882 1.00 79.69 107 LEU A C 1
ATOM 886 O O . LEU A 1 107 ? -10.350 -4.374 -7.620 1.00 79.69 107 LEU A O 1
ATOM 890 N N . TYR A 1 108 ? -10.675 -3.446 -5.606 1.00 79.88 108 TYR A N 1
ATOM 891 C CA . TYR A 1 108 ? -11.153 -4.663 -4.957 1.00 79.88 108 TYR A CA 1
ATOM 892 C C . TYR A 1 108 ? -12.661 -4.603 -4.716 1.00 79.88 108 TYR A C 1
ATOM 894 O O . TYR A 1 108 ? -13.188 -3.610 -4.220 1.00 79.88 108 TYR A O 1
ATOM 902 N N . GLN A 1 109 ? -13.345 -5.695 -5.040 1.00 78.75 109 GLN A N 1
ATOM 903 C CA . GLN A 1 109 ? -14.759 -5.927 -4.756 1.00 78.75 109 GLN A CA 1
ATOM 904 C C . GLN A 1 109 ? -14.906 -7.341 -4.190 1.00 78.75 109 GLN A C 1
ATOM 906 O O . GLN A 1 109 ? -14.072 -8.199 -4.470 1.00 78.75 109 GLN A O 1
ATOM 911 N N . ASN A 1 110 ? -15.988 -7.631 -3.464 1.00 77.38 110 ASN A N 1
ATOM 912 C CA . ASN A 1 110 ? -16.209 -8.966 -2.884 1.00 77.38 110 ASN A CA 1
ATOM 913 C C . ASN A 1 110 ? -16.128 -10.092 -3.932 1.00 77.38 110 ASN A C 1
ATOM 915 O O . ASN A 1 110 ? -15.624 -11.172 -3.640 1.00 77.38 110 ASN A O 1
ATOM 919 N N . ARG A 1 111 ? -16.531 -9.816 -5.183 1.00 80.00 111 ARG A N 1
ATOM 920 C CA . ARG A 1 111 ? -16.417 -10.769 -6.297 1.00 80.00 111 ARG A CA 1
ATOM 921 C C . ARG A 1 111 ? -14.978 -11.159 -6.663 1.00 80.00 111 ARG A C 1
ATOM 923 O O . ARG A 1 111 ? -14.780 -12.222 -7.234 1.00 80.00 111 ARG A O 1
ATOM 930 N N . CYS A 1 112 ? -13.976 -10.343 -6.323 1.00 78.12 112 CYS A N 1
ATOM 931 C CA . CYS A 1 112 ? -12.566 -10.623 -6.616 1.00 78.12 112 CYS A CA 1
ATOM 932 C C . CYS A 1 112 ? -12.056 -11.900 -5.934 1.00 78.12 112 CYS A C 1
ATOM 934 O O . CYS A 1 112 ? -11.118 -12.511 -6.436 1.00 78.12 112 CYS A O 1
ATOM 936 N N . GLN A 1 113 ? -12.684 -12.328 -4.832 1.00 76.75 113 GLN A N 1
ATOM 937 C CA . GLN A 1 113 ? -12.350 -13.591 -4.162 1.00 76.75 113 GLN A CA 1
ATOM 938 C C . GLN A 1 113 ? -12.697 -14.825 -5.003 1.00 76.75 113 GLN A C 1
ATOM 940 O O . GLN A 1 113 ? -12.114 -15.882 -4.786 1.00 76.75 113 GLN A O 1
ATOM 945 N N . TYR A 1 114 ? -13.613 -14.680 -5.963 1.00 78.94 114 TYR A N 1
ATOM 946 C CA . TYR A 1 114 ? -14.144 -15.772 -6.778 1.00 78.94 114 TYR A CA 1
ATOM 947 C C . TYR A 1 114 ? -13.705 -15.688 -8.244 1.00 78.94 114 TYR A C 1
ATOM 949 O O . TYR A 1 114 ? -14.185 -16.461 -9.068 1.00 78.94 114 TYR A O 1
ATOM 957 N N . LEU A 1 115 ? -12.834 -14.733 -8.594 1.00 70.00 115 LEU A N 1
ATOM 958 C CA . LEU A 1 115 ? -12.305 -14.644 -9.952 1.00 70.00 115 LEU A CA 1
ATOM 959 C C . LEU A 1 115 ? -11.291 -15.779 -10.192 1.00 70.00 115 LEU A C 1
ATOM 961 O O . LEU A 1 115 ? -10.416 -15.966 -9.333 1.00 70.00 115 LEU A O 1
ATOM 965 N N . PRO A 1 116 ? -11.414 -16.505 -11.323 1.00 58.72 116 PRO A N 1
ATOM 966 C CA . PRO A 1 116 ? -10.525 -17.609 -11.677 1.00 58.72 116 PRO A CA 1
ATOM 967 C C . PRO A 1 116 ? -9.066 -17.152 -11.801 1.00 58.72 116 PRO A C 1
ATOM 969 O O . PRO A 1 116 ? -8.828 -16.011 -12.264 1.00 58.72 116 PRO A O 1
#

pLDDT: mean 85.42, std 11.22, range [45.44, 97.62]

Secondary structure (DSSP, 8-state):
---SEEEEEEEEEETTEEEEEEEEEEEPSS-TTEEEEEETTSS-EEEEEEEEE-TTSSEEEEEEEESSS----EEEEEE-GGGTTSPPPHHHHHHHHHHHTT-------GGGGG--

Organism: Rhipicephalus appendiculatus (NCBI:txid34631)

InterPro domains:
  IPR002970 Tick histamine-binding protein [PF02098] (42-113)
  IPR012674 Calycin [G3DSA:2.40.128.20] (9-116)

Foldseek 3Di:
DDDQKDWDWDWFADPLATDIATWMWGADPVQNQKTWIAGPVRPFTWIKGFPDADPVRQWTKIWIGGPPPDPDIAIDIDGDPVCPVPDDDVVSVVVNPVPHDDDDDDRDDPCVVVRD

Radius of gyration: 14.78 Å; chains: 1; bounding box: 34×31×32 Å